Protein AF-A0AAD0YJV6-F1 (afdb_monomer_lite)

Organism: Chryseobacterium nakagawai (NCBI:txid1241982)

pLDDT: mean 81.69, std 14.22, range [37.69, 97.19]

Radius of gyration: 24.45 Å; chains: 1; bounding box: 55×34×61 Å

Foldseek 3Di:
DPPPPPDDWDKWKKWFKWFAQVPRDIDTPGIDTDDPVVVCVVCVVVPTHDIDIDIDTDTDQDPVNVVVVVVVVVVVVVVVVVVVVVVVVVVD

Secondary structure (DSSP, 8-state):
--------PPEEEEEEEEEE-SSS-EEEEEEEES-HHHHHHHHGGG--EEEEEEEEEEE---HHHHHHHHHHHHHHHHHHHHHHHHHHHHT-

Structure (mmCIF, N/CA/C/O backbone):
data_AF-A0AAD0YJV6-F1
#
_entry.id   AF-A0AAD0YJV6-F1
#
loop_
_atom_site.group_PDB
_atom_site.id
_atom_site.type_symbol
_atom_site.label_atom_id
_a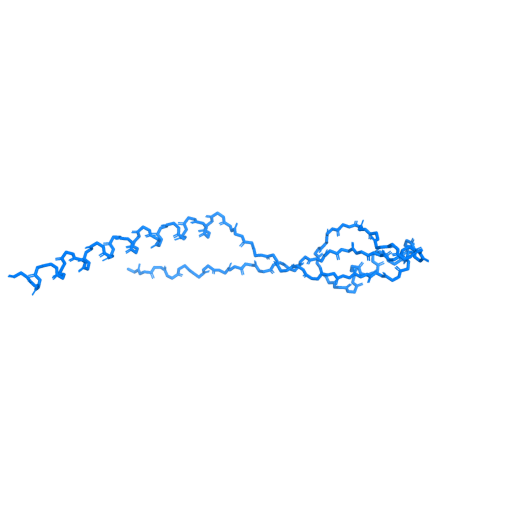tom_site.label_alt_id
_atom_site.label_comp_id
_atom_site.label_asym_id
_atom_site.label_entity_id
_atom_site.label_seq_id
_atom_site.pdbx_PDB_ins_code
_atom_site.Cartn_x
_atom_site.Cartn_y
_atom_site.Cartn_z
_atom_site.occupancy
_atom_site.B_iso_or_equiv
_atom_site.auth_seq_id
_atom_site.auth_comp_id
_atom_site.auth_asym_id
_atom_site.auth_atom_id
_atom_site.pdbx_PDB_model_num
ATOM 1 N N . MET A 1 1 ? -24.548 17.169 11.903 1.00 37.69 1 MET A N 1
ATOM 2 C CA . MET A 1 1 ? -24.179 16.781 10.525 1.00 37.69 1 MET A CA 1
ATOM 3 C C . MET A 1 1 ? -22.905 15.961 10.619 1.00 37.69 1 MET A C 1
ATOM 5 O O . MET A 1 1 ? -21.906 16.508 11.061 1.00 37.69 1 MET A O 1
ATOM 9 N N . VAL A 1 2 ? -22.938 14.664 10.306 1.00 40.25 2 VAL A N 1
ATOM 10 C CA . VAL A 1 2 ? -21.713 13.849 10.247 1.00 40.25 2 VAL A CA 1
ATOM 11 C C . VAL A 1 2 ? -21.107 14.082 8.870 1.00 40.25 2 VAL A C 1
ATOM 13 O O . VAL A 1 2 ? -21.677 13.660 7.864 1.00 40.25 2 VAL A O 1
ATOM 16 N N . ASN A 1 3 ? -20.003 14.823 8.816 1.00 42.81 3 ASN A N 1
ATOM 17 C CA . ASN A 1 3 ? -19.240 14.984 7.586 1.00 42.81 3 ASN A CA 1
ATOM 18 C C . ASN A 1 3 ? -18.712 13.600 7.198 1.00 42.81 3 ASN A C 1
ATOM 20 O O . ASN A 1 3 ? -17.842 13.054 7.872 1.00 42.81 3 ASN A O 1
ATOM 24 N N . LYS A 1 4 ? -19.253 13.010 6.127 1.00 49.34 4 LYS A N 1
ATOM 25 C CA . LYS A 1 4 ? -18.644 11.839 5.492 1.00 49.34 4 LYS A CA 1
ATOM 26 C C . LYS A 1 4 ? -17.308 12.290 4.913 1.00 49.34 4 LYS A C 1
ATOM 28 O O . LYS A 1 4 ? -17.258 12.802 3.797 1.00 49.34 4 LYS A O 1
ATOM 33 N N . ILE A 1 5 ? -16.232 12.124 5.675 1.00 55.12 5 ILE A N 1
ATOM 34 C CA . ILE A 1 5 ? -14.883 12.260 5.139 1.00 55.12 5 ILE A CA 1
ATOM 35 C C . ILE A 1 5 ? -14.699 11.078 4.183 1.00 55.12 5 ILE A C 1
ATOM 37 O O . ILE A 1 5 ? -14.504 9.940 4.603 1.00 55.12 5 ILE A O 1
ATOM 41 N N . SER A 1 6 ? -14.845 11.330 2.882 1.00 54.72 6 SER A N 1
ATOM 42 C CA . SER A 1 6 ? -14.511 10.353 1.848 1.00 54.72 6 SER A CA 1
ATOM 43 C C . SER A 1 6 ? -12.992 10.295 1.721 1.00 54.72 6 SER A C 1
ATOM 45 O O . SER A 1 6 ? -12.408 10.904 0.828 1.00 54.72 6 SER A O 1
ATOM 47 N N . LEU A 1 7 ? -12.356 9.580 2.642 1.00 58.91 7 LEU A N 1
ATOM 48 C CA . LEU A 1 7 ? -10.928 9.304 2.623 1.00 58.91 7 LEU A CA 1
ATOM 49 C C . LEU A 1 7 ? -10.623 8.332 1.477 1.00 58.91 7 LEU A C 1
ATOM 51 O O . LEU A 1 7 ? -10.850 7.129 1.591 1.00 58.91 7 LEU A O 1
ATOM 55 N N . LYS A 1 8 ? -10.159 8.852 0.337 1.00 60.28 8 LYS A N 1
ATOM 56 C CA . LYS A 1 8 ? -9.650 8.010 -0.750 1.00 60.28 8 LYS A CA 1
ATOM 57 C C . LYS A 1 8 ? -8.198 7.66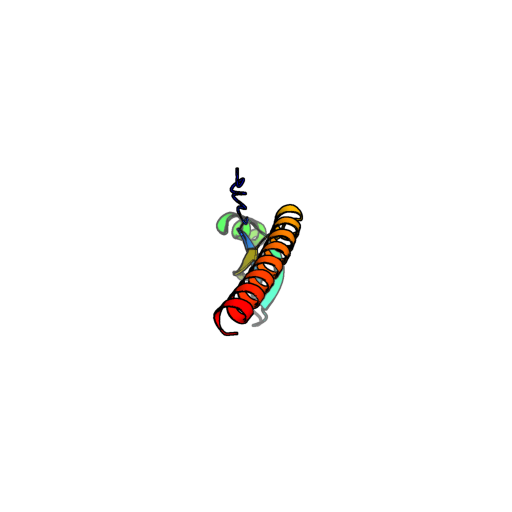2 -0.445 1.00 60.28 8 LYS A C 1
ATOM 59 O O . LYS A 1 8 ? -7.352 8.546 -0.431 1.00 60.28 8 LYS A O 1
ATOM 64 N N . MET A 1 9 ? -7.920 6.381 -0.220 1.00 65.88 9 MET A N 1
ATOM 65 C CA . MET A 1 9 ? -6.548 5.877 -0.244 1.00 65.88 9 MET A CA 1
ATOM 66 C C . MET A 1 9 ? -6.070 5.867 -1.693 1.00 65.88 9 MET A C 1
ATOM 68 O O . MET A 1 9 ? -6.715 5.257 -2.549 1.00 65.88 9 MET A O 1
ATOM 72 N N . ALA A 1 10 ? -4.965 6.554 -1.967 1.00 67.94 10 ALA A N 1
ATOM 73 C CA . ALA A 1 10 ? -4.268 6.406 -3.232 1.00 67.94 10 ALA A CA 1
ATOM 74 C C . ALA A 1 10 ? -3.474 5.092 -3.193 1.00 67.94 10 ALA A C 1
ATOM 76 O O . ALA A 1 10 ? -2.696 4.841 -2.269 1.00 67.94 10 ALA A O 1
ATOM 77 N N . GLU A 1 11 ? -3.714 4.227 -4.176 1.00 73.19 11 GLU A N 1
ATOM 78 C CA . GLU A 1 11 ? -2.883 3.051 -4.414 1.00 73.19 11 GLU A CA 1
ATOM 79 C C . GLU A 1 11 ? -1.835 3.415 -5.463 1.00 73.19 11 GLU A C 1
ATOM 81 O O . GLU A 1 11 ? -2.168 3.809 -6.582 1.00 73.19 11 GLU A O 1
ATOM 86 N N . ILE A 1 12 ? -0.564 3.304 -5.084 1.00 80.75 12 ILE A N 1
ATOM 87 C CA . ILE A 1 12 ? 0.570 3.560 -5.963 1.00 80.75 12 ILE A CA 1
ATOM 88 C C . ILE A 1 12 ? 1.165 2.204 -6.333 1.00 80.75 12 ILE A C 1
ATOM 90 O O . ILE A 1 12 ? 1.620 1.449 -5.472 1.00 80.75 12 ILE A O 1
ATOM 94 N N . LYS A 1 13 ? 1.179 1.899 -7.632 1.00 87.00 13 LYS A N 1
ATOM 95 C CA . LYS A 1 13 ? 1.893 0.734 -8.154 1.00 87.00 13 LYS A CA 1
ATOM 96 C C . LYS A 1 13 ? 3.373 1.066 -8.264 1.00 87.00 13 LYS A C 1
ATOM 98 O O . LYS A 1 13 ? 3.767 1.925 -9.057 1.00 87.00 13 LYS A O 1
ATOM 103 N N . VAL A 1 14 ? 4.180 0.383 -7.466 1.00 91.12 14 VAL A N 1
ATOM 104 C CA . VAL A 1 14 ? 5.639 0.425 -7.538 1.00 91.12 14 VAL A CA 1
ATOM 105 C C . VAL A 1 14 ? 6.107 -0.915 -8.081 1.00 91.12 14 VAL A C 1
ATOM 107 O O . VAL A 1 14 ? 5.547 -1.945 -7.747 1.00 91.12 14 VAL A O 1
ATOM 110 N N . TYR A 1 15 ? 7.129 -0.928 -8.919 1.00 92.12 15 TYR A N 1
ATOM 111 C CA . TYR A 1 15 ? 7.725 -2.138 -9.458 1.00 92.12 15 TYR A CA 1
ATOM 112 C C . TYR A 1 15 ? 9.163 -2.229 -8.978 1.00 92.12 15 TYR A C 1
ATOM 114 O O . TYR A 1 15 ? 9.929 -1.266 -9.093 1.00 92.12 15 TYR A O 1
ATOM 122 N N . LYS A 1 16 ? 9.541 -3.393 -8.456 1.00 90.56 16 LYS A N 1
ATOM 123 C CA . LYS A 1 16 ? 10.947 -3.745 -8.297 1.00 90.56 16 LYS A CA 1
ATOM 124 C C . LYS A 1 16 ? 11.473 -4.158 -9.663 1.00 90.56 16 LYS A C 1
ATOM 126 O O . LYS A 1 16 ? 10.950 -5.082 -10.279 1.00 90.56 16 LYS A O 1
ATOM 131 N N . VAL A 1 17 ? 12.508 -3.466 -10.119 1.00 89.88 17 VAL A N 1
ATOM 132 C CA . VAL A 1 17 ? 13.154 -3.742 -11.399 1.00 89.88 17 VAL A CA 1
ATOM 133 C C . VAL A 1 17 ? 14.349 -4.649 -11.159 1.00 89.88 17 VAL A C 1
ATOM 135 O O . VAL A 1 17 ? 15.238 -4.337 -10.353 1.00 89.88 17 VAL A O 1
ATOM 138 N N . SER A 1 18 ? 14.370 -5.761 -11.881 1.00 88.12 18 SER A N 1
ATOM 139 C CA . SER A 1 18 ? 15.455 -6.732 -11.881 1.00 88.12 18 SER A CA 1
ATOM 140 C C . SER A 1 18 ? 15.812 -7.133 -13.310 1.00 88.12 18 SER A C 1
ATOM 142 O O . SER A 1 18 ? 15.003 -7.008 -14.223 1.00 88.12 18 SER A O 1
ATOM 144 N N . THR A 1 19 ? 17.041 -7.588 -13.515 1.00 86.06 19 THR A N 1
ATOM 145 C CA . THR A 1 19 ? 17.545 -8.048 -14.815 1.00 86.06 19 THR A CA 1
ATOM 146 C C . THR A 1 19 ? 18.401 -9.289 -14.629 1.00 86.06 19 THR A C 1
ATOM 148 O O . THR A 1 19 ? 19.010 -9.450 -13.570 1.00 86.06 19 THR A O 1
ATOM 151 N N . ASP A 1 20 ? 18.439 -10.153 -15.636 1.00 78.69 20 ASP A N 1
ATOM 152 C CA . ASP A 1 20 ? 19.345 -11.297 -15.668 1.00 78.69 20 ASP A CA 1
ATOM 153 C C . ASP A 1 20 ? 20.672 -10.885 -16.326 1.00 78.69 20 ASP A C 1
ATOM 155 O O . ASP A 1 20 ? 20.713 -10.348 -17.436 1.00 78.69 20 ASP A O 1
ATOM 159 N N . ASP A 1 21 ? 21.793 -11.122 -15.651 1.00 69.31 21 ASP A N 1
ATOM 160 C CA . ASP A 1 21 ? 23.119 -10.900 -16.239 1.00 69.31 21 ASP A CA 1
ATOM 161 C C . ASP A 1 21 ? 23.551 -11.996 -17.222 1.00 69.31 21 ASP A C 1
ATOM 163 O O . ASP A 1 21 ? 24.621 -11.899 -17.824 1.00 69.31 21 ASP A O 1
ATOM 167 N N . GLY A 1 22 ? 22.715 -13.013 -17.445 1.00 63.31 22 GLY A N 1
ATOM 168 C CA . GLY A 1 22 ? 23.010 -14.132 -18.337 1.00 63.31 22 GLY A CA 1
ATOM 169 C C . GLY A 1 22 ? 24.025 -15.112 -17.749 1.00 63.31 22 GLY A C 1
ATOM 170 O O . GLY A 1 22 ? 24.438 -16.045 -18.435 1.00 63.31 22 GLY A O 1
ATOM 171 N N . MET A 1 23 ? 24.418 -14.923 -16.484 1.00 68.50 23 MET A N 1
ATOM 172 C CA . MET A 1 23 ? 25.218 -15.866 -15.699 1.00 68.50 23 MET A CA 1
ATOM 173 C C . MET A 1 23 ? 24.378 -16.565 -14.617 1.00 68.50 23 MET A C 1
ATOM 175 O O . MET A 1 23 ? 24.926 -17.263 -13.764 1.00 68.50 23 MET A O 1
ATOM 179 N N . GLY A 1 24 ? 23.047 -16.413 -14.671 1.00 61.84 24 GLY A N 1
ATOM 180 C CA . GLY A 1 24 ? 22.105 -16.975 -13.702 1.00 61.84 24 GLY A CA 1
ATOM 181 C C . GLY A 1 24 ? 21.900 -16.098 -12.463 1.00 61.84 24 GLY A C 1
ATOM 182 O O . GLY A 1 24 ? 21.332 -16.573 -11.477 1.00 61.84 24 GLY A O 1
ATOM 183 N N . GLY A 1 25 ? 22.368 -14.844 -12.488 1.00 63.16 25 GLY A N 1
ATOM 184 C CA . GLY A 1 25 ? 22.210 -13.871 -11.415 1.00 63.16 25 GLY A CA 1
ATOM 185 C C . GLY A 1 25 ? 21.126 -12.838 -11.725 1.00 63.16 25 GLY A C 1
ATOM 186 O O . GLY A 1 25 ? 21.169 -12.146 -12.739 1.00 63.16 25 GLY A O 1
ATOM 187 N N . ALA A 1 26 ? 20.164 -12.674 -10.811 1.00 73.38 26 ALA A N 1
ATOM 188 C CA . ALA A 1 26 ? 19.218 -11.562 -10.866 1.00 73.38 26 ALA A CA 1
ATOM 189 C C . ALA A 1 26 ? 19.835 -10.311 -10.217 1.00 73.38 26 ALA A C 1
ATOM 191 O O . ALA A 1 26 ? 19.983 -10.241 -8.995 1.00 73.38 26 ALA A O 1
ATOM 192 N N . ASN A 1 27 ? 20.149 -9.296 -11.020 1.00 81.62 27 ASN A N 1
ATOM 193 C CA . ASN A 1 27 ? 20.646 -8.009 -10.540 1.00 81.62 27 ASN A CA 1
ATOM 194 C C . ASN A 1 27 ? 19.489 -7.044 -10.274 1.00 81.62 27 ASN A C 1
ATOM 196 O O . ASN A 1 27 ? 18.626 -6.822 -11.123 1.00 81.62 27 ASN A O 1
ATOM 200 N N . HIS A 1 28 ? 19.465 -6.454 -9.080 1.00 87.00 28 HIS A N 1
ATOM 201 C CA . HIS A 1 28 ? 18.476 -5.445 -8.709 1.00 87.00 28 HIS A CA 1
ATOM 202 C C . HIS A 1 28 ? 18.875 -4.068 -9.252 1.00 87.00 28 HIS A C 1
ATOM 204 O O . HIS A 1 28 ? 19.964 -3.578 -8.961 1.00 87.00 28 HIS A O 1
ATOM 210 N N . LEU A 1 29 ? 17.978 -3.436 -10.015 1.00 85.06 29 LEU A N 1
ATOM 211 C CA . LEU A 1 29 ? 18.217 -2.132 -10.643 1.00 85.06 29 LEU A CA 1
ATOM 212 C C . LEU A 1 29 ? 17.566 -0.964 -9.891 1.00 85.06 29 LEU A C 1
ATOM 214 O O . LEU A 1 29 ? 17.984 0.179 -10.068 1.00 85.06 29 LEU A O 1
ATOM 218 N N . GLY A 1 30 ? 16.560 -1.238 -9.059 1.00 87.69 30 GLY A N 1
ATOM 219 C CA . GLY A 1 30 ? 15.887 -0.240 -8.228 1.00 87.69 30 GLY A CA 1
ATOM 220 C C . GLY A 1 30 ? 14.374 -0.433 -8.151 1.00 87.69 30 GLY A C 1
ATOM 221 O O . GLY A 1 30 ? 13.842 -1.479 -8.531 1.00 87.69 30 GLY A O 1
ATOM 222 N N . TYR A 1 31 ? 13.688 0.596 -7.654 1.00 91.25 31 TYR A N 1
ATOM 223 C CA . TYR A 1 31 ? 12.230 0.664 -7.551 1.00 91.25 31 TYR A CA 1
ATOM 224 C C . TYR A 1 31 ? 11.715 1.849 -8.357 1.00 91.25 31 TYR A C 1
ATOM 226 O O . TYR A 1 31 ? 12.269 2.945 -8.268 1.00 91.25 31 TYR A O 1
ATOM 234 N N . VAL A 1 32 ? 10.656 1.638 -9.130 1.00 91.06 32 VAL A N 1
ATOM 235 C CA . VAL A 1 32 ? 10.074 2.669 -10.001 1.00 91.06 32 VAL A CA 1
ATOM 236 C C . VAL A 1 32 ? 8.555 2.588 -9.985 1.00 91.06 32 VAL A C 1
ATOM 238 O O . VAL A 1 32 ? 7.992 1.522 -9.771 1.00 91.06 32 VAL A O 1
ATOM 241 N N . SER A 1 33 ? 7.875 3.701 -10.228 1.00 90.88 33 SER A N 1
ATOM 242 C CA . SER A 1 33 ? 6.425 3.733 -10.446 1.00 90.88 33 SER A CA 1
ATOM 243 C C . SER A 1 33 ? 6.131 4.270 -11.844 1.00 90.88 33 SER A C 1
ATOM 245 O O . SER A 1 33 ? 6.944 4.994 -12.419 1.00 90.88 33 SER A O 1
ATOM 247 N N . GLY A 1 34 ? 4.984 3.890 -12.407 1.00 87.94 34 GLY A N 1
ATOM 248 C CA . GLY A 1 34 ? 4.565 4.336 -13.736 1.00 87.94 34 GLY A CA 1
ATOM 249 C C . GLY A 1 34 ? 4.007 3.217 -14.608 1.00 87.94 34 GLY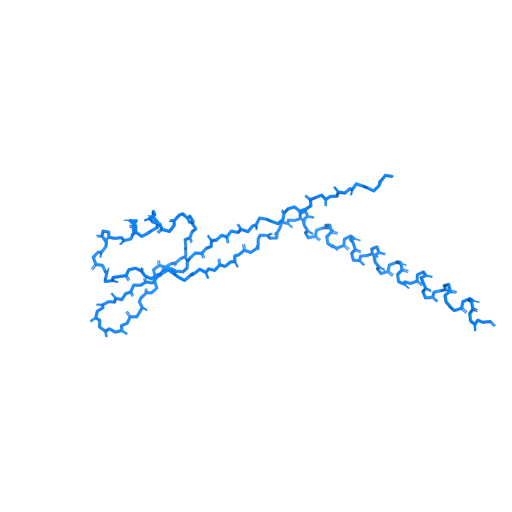 A C 1
ATOM 250 O O . GLY A 1 34 ? 3.625 2.150 -14.123 1.00 87.94 34 GLY A O 1
ATOM 251 N N . ASN A 1 35 ? 3.933 3.485 -15.911 1.00 89.62 35 ASN A N 1
ATOM 252 C CA . ASN A 1 35 ? 3.487 2.511 -16.898 1.00 89.62 35 ASN A CA 1
ATOM 253 C C . ASN A 1 35 ? 4.573 1.445 -17.137 1.00 89.62 35 ASN A C 1
ATOM 255 O O . ASN A 1 35 ? 5.744 1.771 -17.323 1.00 89.62 35 ASN A O 1
ATOM 259 N N . ILE A 1 36 ? 4.168 0.173 -17.158 1.00 89.56 36 ILE A N 1
ATOM 260 C CA . ILE A 1 36 ? 5.053 -0.989 -17.327 1.00 89.56 36 ILE A CA 1
ATOM 261 C C . ILE A 1 36 ? 5.885 -0.898 -18.616 1.00 89.56 36 ILE A C 1
ATOM 263 O O . ILE A 1 36 ? 7.077 -1.201 -18.593 1.00 89.56 36 ILE A O 1
ATOM 267 N N . GLU A 1 37 ? 5.287 -0.490 -19.737 1.00 88.62 37 GLU A N 1
ATOM 268 C CA . GLU A 1 37 ? 5.984 -0.416 -21.027 1.00 88.62 37 GLU A CA 1
ATOM 269 C C . GLU A 1 37 ? 7.041 0.687 -21.040 1.00 88.62 37 GLU A C 1
ATOM 271 O O . GLU A 1 37 ? 8.149 0.474 -21.533 1.00 88.62 37 GLU A O 1
ATOM 276 N N . ASP A 1 38 ? 6.728 1.844 -20.458 1.00 90.44 38 ASP A N 1
ATOM 277 C CA . ASP A 1 38 ? 7.661 2.969 -20.369 1.00 90.44 38 ASP A CA 1
ATOM 278 C C . ASP A 1 38 ? 8.831 2.646 -19.437 1.00 90.44 38 ASP A C 1
ATOM 280 O O . ASP A 1 38 ? 9.9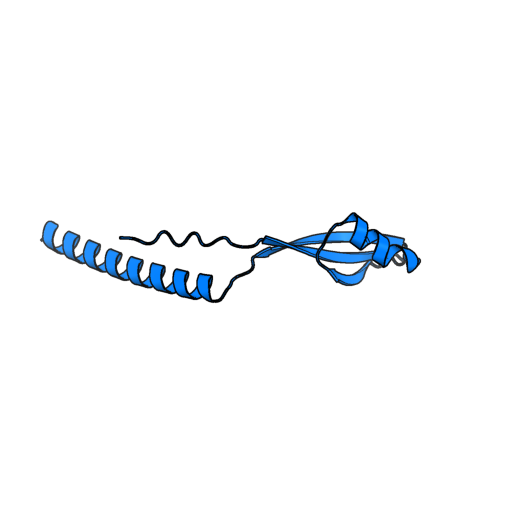83 2.947 -19.753 1.00 90.44 38 ASP A O 1
ATOM 284 N N . ILE A 1 39 ? 8.550 1.956 -18.324 1.00 88.88 39 ILE A N 1
ATOM 285 C CA . ILE A 1 39 ? 9.579 1.434 -17.422 1.00 88.88 39 ILE A CA 1
ATOM 286 C C . ILE A 1 39 ? 10.510 0.488 -18.188 1.00 88.88 39 ILE A C 1
ATOM 288 O O . ILE A 1 39 ? 11.726 0.667 -18.147 1.00 88.88 39 ILE A O 1
ATOM 292 N N . LYS A 1 40 ? 9.968 -0.489 -18.927 1.00 86.69 40 LYS A N 1
ATOM 293 C CA . LYS A 1 40 ? 10.787 -1.424 -19.715 1.00 86.69 40 LYS A CA 1
ATOM 294 C C . LYS A 1 40 ? 11.657 -0.694 -20.743 1.00 86.69 40 LYS A C 1
ATOM 296 O O . LYS A 1 40 ? 12.861 -0.933 -20.766 1.00 86.69 40 LYS A O 1
ATOM 301 N N . LYS A 1 41 ? 11.093 0.247 -21.512 1.00 86.88 41 LYS A N 1
ATOM 302 C CA . LYS A 1 41 ? 11.832 1.056 -22.505 1.00 86.88 41 LYS A CA 1
ATOM 303 C C . LYS A 1 41 ? 12.956 1.887 -21.887 1.00 86.88 41 LYS A C 1
ATOM 305 O O . LYS A 1 41 ? 14.014 2.031 -22.491 1.00 86.88 41 LYS A O 1
ATOM 310 N N . PHE A 1 42 ? 12.758 2.432 -20.686 1.00 87.12 42 PHE A N 1
ATOM 311 C CA . PHE A 1 42 ? 13.796 3.197 -19.990 1.00 87.12 42 PHE A CA 1
ATOM 312 C C . PHE A 1 42 ? 15.025 2.338 -19.644 1.00 87.12 42 PHE A C 1
ATOM 314 O O . PHE A 1 42 ? 16.157 2.824 -19.706 1.00 87.12 42 PHE A O 1
ATOM 321 N N . PHE A 1 43 ? 14.821 1.059 -19.304 1.00 81.19 43 PHE A N 1
ATOM 322 C CA . PHE A 1 43 ? 15.899 0.133 -18.934 1.00 81.19 43 PHE A CA 1
ATOM 323 C C . PHE A 1 43 ? 16.450 -0.704 -20.108 1.00 81.19 43 PHE A C 1
ATOM 325 O O . PHE A 1 43 ? 17.586 -1.172 -20.029 1.00 81.19 43 PHE A O 1
ATOM 332 N N . GLU A 1 44 ? 15.714 -0.824 -21.216 1.00 73.56 44 GLU A N 1
ATOM 333 C CA . GLU A 1 44 ? 16.101 -1.513 -22.460 1.00 73.56 44 GLU A CA 1
ATOM 334 C C . GLU A 1 44 ? 17.475 -1.103 -23.052 1.00 73.56 44 GLU A C 1
ATOM 336 O O . GLU A 1 44 ? 18.267 -1.993 -23.384 1.00 73.56 44 GLU A O 1
ATOM 341 N N . PRO A 1 45 ? 17.863 0.191 -23.141 1.00 66.81 45 PRO A N 1
ATOM 342 C CA . PRO A 1 45 ? 19.139 0.583 -23.751 1.00 66.81 45 PRO A CA 1
ATOM 343 C C . PRO A 1 45 ? 20.390 0.157 -22.960 1.00 66.81 45 PRO A C 1
ATOM 345 O O . PRO A 1 45 ? 21.505 0.337 -23.452 1.00 66.81 45 PRO A O 1
ATOM 348 N N . LYS A 1 46 ? 20.250 -0.430 -21.759 1.00 62.22 46 LYS A N 1
ATOM 349 C CA . LYS A 1 46 ? 21.387 -0.894 -20.945 1.00 62.22 46 LYS A CA 1
ATOM 350 C C . LYS A 1 46 ? 21.933 -2.282 -21.323 1.00 62.22 46 LYS A C 1
ATOM 352 O O . LYS A 1 46 ? 22.883 -2.718 -20.684 1.00 62.22 46 LYS A O 1
ATOM 357 N N . LYS A 1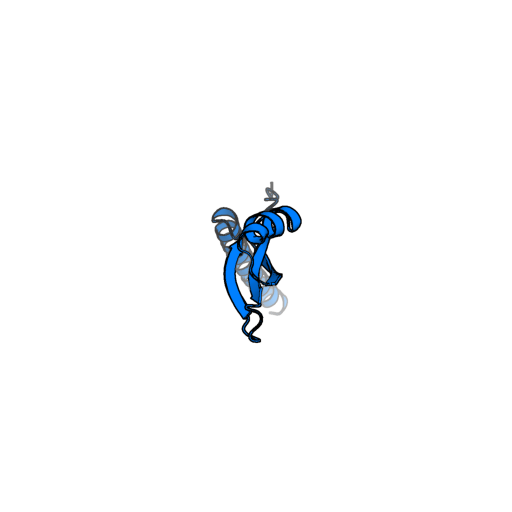 47 ? 21.420 -2.938 -22.378 1.00 57.09 47 LYS A N 1
ATOM 358 C CA . LYS A 1 47 ? 21.912 -4.245 -22.889 1.00 57.09 47 LYS A CA 1
ATOM 359 C C . LYS A 1 47 ? 22.030 -5.340 -21.813 1.00 57.09 47 LYS A C 1
ATOM 361 O O . LYS A 1 47 ? 22.947 -6.156 -21.858 1.00 57.09 47 LYS A O 1
ATOM 366 N N . VAL A 1 48 ? 21.126 -5.346 -20.843 1.00 57.16 48 VAL A N 1
ATOM 367 C CA . VAL A 1 48 ? 21.070 -6.375 -19.799 1.00 57.16 48 VAL A CA 1
ATOM 368 C C . VAL A 1 48 ? 19.891 -7.288 -20.126 1.00 57.16 48 VAL A C 1
ATOM 370 O O . VAL A 1 48 ? 18.856 -6.793 -20.581 1.00 57.16 48 VAL A O 1
ATOM 373 N N . ASN A 1 49 ? 20.075 -8.605 -20.021 1.00 65.56 49 ASN A N 1
ATOM 374 C CA . ASN A 1 49 ? 19.080 -9.574 -20.473 1.00 65.56 49 ASN A CA 1
ATOM 375 C C . ASN A 1 49 ? 17.775 -9.359 -19.700 1.00 65.56 49 ASN A C 1
ATOM 377 O O . ASN A 1 49 ? 17.812 -9.132 -18.496 1.00 65.56 49 ASN A O 1
ATOM 381 N N . GLU A 1 50 ? 16.658 -9.376 -20.428 1.00 76.75 50 GLU A N 1
ATOM 382 C CA . GLU A 1 50 ? 15.267 -9.355 -19.955 1.00 76.75 50 GLU A CA 1
ATOM 383 C C . GLU A 1 50 ? 14.974 -8.583 -18.646 1.00 76.75 50 GLU A C 1
ATOM 385 O O . GLU A 1 50 ? 15.358 -8.963 -17.541 1.00 76.75 50 GLU A O 1
ATOM 390 N N . ILE A 1 51 ? 14.218 -7.486 -18.752 1.00 84.50 51 ILE A N 1
ATOM 391 C CA . ILE A 1 51 ? 13.777 -6.724 -17.577 1.00 84.50 51 ILE A CA 1
ATOM 392 C C . ILE A 1 51 ? 12.570 -7.406 -16.924 1.00 84.50 51 ILE A C 1
ATOM 394 O O . ILE A 1 51 ? 11.471 -7.434 -17.490 1.00 84.50 51 ILE A O 1
ATOM 398 N N . TYR A 1 52 ? 12.765 -7.866 -15.692 1.00 85.88 52 TYR A N 1
ATOM 399 C CA . TYR A 1 52 ? 11.729 -8.384 -14.808 1.00 85.88 52 TYR A CA 1
ATOM 400 C C . TYR A 1 52 ? 11.174 -7.261 -13.933 1.00 85.88 52 TYR A C 1
ATOM 402 O O . TYR A 1 52 ? 11.922 -6.441 -13.389 1.00 85.88 52 TYR A O 1
ATOM 410 N N . LEU A 1 53 ? 9.849 -7.227 -13.804 1.00 88.69 53 LEU A N 1
ATOM 411 C CA . LEU A 1 53 ? 9.128 -6.257 -12.989 1.00 88.69 53 LEU A CA 1
ATOM 412 C C . LEU A 1 53 ? 8.238 -7.002 -12.003 1.00 88.69 53 LEU A C 1
ATOM 414 O O . LEU A 1 53 ? 7.228 -7.579 -12.403 1.00 88.69 53 LEU A O 1
ATOM 418 N N . ASP A 1 54 ? 8.593 -6.936 -10.724 1.00 89.38 54 ASP A N 1
ATOM 419 C CA . ASP A 1 54 ? 7.749 -7.450 -9.648 1.00 89.38 54 ASP A CA 1
ATOM 420 C C . ASP A 1 54 ? 6.878 -6.308 -9.117 1.00 89.38 54 ASP A C 1
ATOM 422 O O . ASP A 1 54 ? 7.397 -5.316 -8.596 1.00 89.38 54 ASP A O 1
ATOM 426 N N . GLU A 1 55 ? 5.556 -6.425 -9.268 1.00 91.00 55 GLU A N 1
ATOM 427 C CA . GLU A 1 55 ? 4.607 -5.425 -8.768 1.00 91.00 55 GLU A CA 1
ATOM 428 C C . GLU A 1 55 ? 4.546 -5.441 -7.234 1.00 91.00 55 GLU A C 1
ATOM 430 O O . GLU A 1 55 ? 4.351 -6.472 -6.592 1.00 91.00 55 GLU A O 1
ATOM 435 N N . ILE A 1 56 ? 4.669 -4.254 -6.654 1.00 88.38 56 ILE A N 1
ATOM 436 C CA . ILE A 1 56 ? 4.531 -3.951 -5.239 1.00 88.38 56 ILE A CA 1
ATOM 437 C C . ILE A 1 56 ? 3.392 -2.939 -5.118 1.00 88.38 56 ILE A C 1
ATOM 439 O O . ILE A 1 56 ? 3.514 -1.776 -5.514 1.00 88.38 56 ILE A O 1
ATOM 443 N N . SER A 1 57 ? 2.270 -3.383 -4.554 1.00 82.12 57 SER A N 1
ATOM 444 C CA . SER A 1 57 ? 1.175 -2.482 -4.187 1.00 82.12 57 SER A CA 1
ATOM 445 C C . SER A 1 57 ? 1.580 -1.695 -2.941 1.00 82.12 57 SER A C 1
ATOM 447 O O . SER A 1 57 ? 1.782 -2.267 -1.865 1.00 82.12 57 SER A O 1
ATOM 449 N N . VAL A 1 58 ? 1.728 -0.378 -3.095 1.00 82.44 58 VAL A N 1
ATOM 450 C CA . VAL A 1 58 ? 2.008 0.541 -1.993 1.00 82.44 58 VAL A CA 1
ATOM 451 C C . VAL A 1 58 ? 0.755 1.360 -1.723 1.00 82.44 58 VAL A C 1
ATOM 453 O O . VAL A 1 58 ? 0.221 2.039 -2.600 1.00 82.44 58 VAL A O 1
ATOM 456 N N . LYS A 1 59 ? 0.281 1.299 -0.480 1.00 83.00 59 LYS A N 1
ATOM 457 C CA . LYS A 1 59 ? -0.824 2.129 -0.001 1.00 83.00 59 LYS A CA 1
ATOM 458 C C . LYS A 1 59 ? -0.247 3.388 0.619 1.00 83.00 59 LYS A C 1
ATOM 460 O O . LYS A 1 59 ? 0.525 3.299 1.573 1.00 83.00 59 LYS A O 1
ATOM 465 N N . GLU A 1 60 ? -0.628 4.544 0.096 1.00 81.00 60 GLU A N 1
ATOM 466 C CA . GLU A 1 60 ? -0.230 5.814 0.688 1.00 81.00 60 GLU A CA 1
ATOM 467 C C . GLU A 1 60 ? -1.089 6.106 1.927 1.00 81.00 60 GLU A C 1
ATOM 469 O O . GLU A 1 60 ? -2.321 6.130 1.860 1.00 81.00 60 GLU A O 1
ATOM 474 N N . ILE A 1 61 ? -0.433 6.306 3.074 1.00 82.31 61 ILE A N 1
ATOM 475 C CA . ILE A 1 61 ? -1.074 6.768 4.308 1.00 82.31 61 ILE A CA 1
ATOM 476 C C . ILE A 1 61 ? -0.719 8.240 4.477 1.00 82.31 61 ILE A C 1
ATOM 478 O O . ILE A 1 61 ? 0.422 8.575 4.790 1.00 82.31 61 ILE A O 1
ATOM 482 N N . THR A 1 62 ? -1.700 9.115 4.275 1.00 83.38 62 THR A N 1
ATOM 483 C CA . THR A 1 62 ? -1.526 10.553 4.486 1.00 83.38 62 THR A CA 1
ATOM 484 C C . THR A 1 62 ? -1.740 10.930 5.953 1.00 83.38 62 THR A C 1
ATOM 486 O O . THR A 1 62 ? -2.343 10.185 6.733 1.00 83.38 62 THR A O 1
ATOM 489 N N . SER A 1 63 ? -1.276 12.119 6.339 1.00 84.44 63 SER A N 1
ATOM 490 C CA . SER A 1 63 ? -1.490 12.657 7.686 1.00 84.44 63 SER A CA 1
ATOM 491 C C . SER A 1 63 ? -2.978 12.805 8.016 1.00 84.44 63 SER A C 1
ATOM 493 O O . SER A 1 63 ? -3.398 12.495 9.127 1.00 84.44 63 SER A O 1
ATOM 495 N N . GLU A 1 64 ? -3.802 13.213 7.048 1.00 85.38 64 GLU A N 1
ATOM 496 C CA . GLU A 1 64 ? -5.253 13.342 7.218 1.00 85.38 64 GLU A CA 1
ATOM 497 C C . GLU A 1 64 ? -5.910 11.983 7.482 1.00 85.38 64 GLU A C 1
ATOM 499 O O . GLU A 1 64 ? -6.776 11.875 8.352 1.00 85.38 64 GLU A O 1
ATOM 504 N N . LEU A 1 65 ? -5.475 10.935 6.769 1.00 84.44 65 LEU A N 1
ATOM 505 C CA . LEU A 1 65 ? -5.919 9.555 6.984 1.00 84.44 65 LEU A CA 1
ATOM 506 C C . LEU A 1 65 ? -5.565 9.066 8.391 1.00 84.44 65 LEU A C 1
ATOM 508 O O . LEU A 1 65 ? -6.408 8.468 9.065 1.00 84.44 65 LEU A O 1
ATOM 512 N N . ALA A 1 66 ? -4.337 9.331 8.842 1.00 85.56 66 ALA A N 1
ATOM 513 C CA . ALA A 1 66 ? -3.879 8.941 10.171 1.00 85.56 66 ALA A CA 1
ATOM 514 C C . ALA A 1 66 ? -4.696 9.634 11.277 1.00 85.56 66 ALA A C 1
ATOM 516 O O . ALA A 1 66 ? -5.232 8.954 12.152 1.00 85.56 66 ALA A O 1
ATOM 517 N N . ILE A 1 67 ? -4.875 10.957 11.182 1.00 89.12 67 ILE A N 1
ATOM 518 C CA . ILE A 1 67 ? -5.658 11.755 12.143 1.00 89.12 67 ILE A CA 1
ATOM 519 C C . ILE A 1 67 ? -7.117 11.290 12.182 1.00 89.12 67 ILE A C 1
ATOM 521 O O . ILE A 1 67 ? -7.687 11.094 13.256 1.00 89.12 67 ILE A O 1
ATOM 525 N N . ALA A 1 68 ? -7.735 11.083 11.017 1.00 87.19 68 ALA A N 1
ATOM 526 C CA . ALA A 1 68 ? -9.115 10.620 10.953 1.00 87.19 68 ALA A CA 1
ATOM 527 C C . ALA A 1 68 ? -9.275 9.213 11.552 1.00 87.19 68 ALA A C 1
ATOM 529 O O . ALA A 1 68 ? -10.238 8.956 12.272 1.00 87.19 68 ALA A O 1
ATOM 530 N N . THR A 1 69 ? -8.314 8.318 11.308 1.00 87.50 69 THR A N 1
ATOM 531 C CA . THR A 1 69 ? -8.305 6.967 11.890 1.00 87.50 69 THR A CA 1
ATOM 532 C C . THR A 1 69 ? -8.192 7.017 13.412 1.00 87.50 69 THR A C 1
ATOM 534 O O . THR A 1 69 ? -8.919 6.311 14.110 1.00 87.50 69 THR A O 1
ATOM 537 N N . GLU A 1 70 ? -7.315 7.868 13.944 1.00 92.06 70 GLU A N 1
ATOM 538 C CA . GLU A 1 70 ? -7.181 8.062 15.387 1.00 92.06 70 GLU A CA 1
ATOM 539 C C . GLU A 1 70 ? -8.479 8.591 16.009 1.00 92.06 70 GLU A C 1
ATOM 541 O O . GLU A 1 70 ? -8.962 8.028 16.992 1.00 92.06 70 GLU A O 1
ATOM 546 N N . SER A 1 71 ? -9.089 9.610 15.399 1.00 92.38 71 SER A N 1
ATOM 547 C CA . SER A 1 71 ? -10.352 10.184 15.870 1.00 92.38 71 SER A CA 1
ATOM 548 C C . SER A 1 71 ? -11.484 9.150 15.893 1.00 92.38 71 SER A C 1
ATOM 550 O O . SER A 1 71 ? -12.179 9.026 16.903 1.00 92.38 71 SER A O 1
ATOM 552 N N . LEU A 1 72 ? -11.621 8.343 14.835 1.00 91.81 72 LEU A N 1
ATOM 553 C CA . LEU A 1 72 ? -12.615 7.266 14.774 1.00 91.81 72 LEU A CA 1
ATOM 554 C C . LEU A 1 72 ? -12.373 6.189 15.839 1.00 91.81 72 LEU A C 1
ATOM 556 O O . LEU A 1 72 ? -13.324 5.682 16.432 1.00 91.81 72 LEU A O 1
ATOM 560 N N . ASN A 1 73 ? -11.113 5.846 16.115 1.00 92.81 73 ASN A N 1
ATOM 561 C CA . ASN A 1 73 ? -10.777 4.880 17.161 1.00 92.81 73 ASN A CA 1
ATOM 562 C C . ASN A 1 73 ? -11.114 5.406 18.562 1.00 92.81 73 ASN A C 1
ATOM 564 O O . ASN A 1 73 ? -11.604 4.647 19.401 1.00 92.81 73 ASN A O 1
ATOM 568 N N . GLN A 1 74 ? -10.885 6.696 18.817 1.00 95.56 74 GLN A N 1
ATOM 569 C CA . GLN A 1 74 ? -11.288 7.334 20.070 1.00 95.56 74 GLN A CA 1
ATOM 570 C C . GLN A 1 74 ? -12.815 7.335 20.223 1.00 95.56 74 GLN A C 1
ATOM 572 O O . GLN A 1 74 ? -13.318 6.915 21.266 1.00 95.56 74 GLN A O 1
ATOM 577 N N . GLU A 1 75 ? -13.553 7.719 19.177 1.00 95.12 75 GLU A N 1
ATOM 578 C CA . GLU A 1 75 ? -15.020 7.711 19.184 1.00 95.12 75 GLU A CA 1
ATOM 579 C C . GLU A 1 75 ? -15.573 6.300 19.418 1.00 95.12 75 GLU A C 1
ATOM 581 O O . GLU A 1 75 ? -16.420 6.101 20.293 1.00 95.12 75 GLU A O 1
ATOM 586 N N . LYS A 1 76 ? -15.035 5.298 18.712 1.00 95.19 76 LYS A N 1
ATOM 587 C CA . LYS A 1 76 ? -15.380 3.887 18.915 1.00 95.19 76 LYS A CA 1
ATOM 588 C C . LYS A 1 76 ? -15.191 3.471 20.373 1.00 95.19 76 LYS A C 1
ATOM 590 O O . LYS A 1 76 ? -16.108 2.903 20.959 1.00 95.19 76 LYS A O 1
ATOM 595 N N . LYS A 1 77 ? -14.045 3.792 20.980 1.00 96.75 77 LYS A N 1
ATOM 596 C CA . LYS A 1 77 ? -13.762 3.457 22.383 1.00 96.75 77 LYS A CA 1
ATOM 597 C C . LYS A 1 77 ? -14.765 4.108 23.337 1.00 96.75 77 LYS A C 1
ATOM 599 O O . LYS A 1 77 ? -15.228 3.466 24.276 1.00 96.75 77 LYS A O 1
ATOM 604 N N . THR A 1 78 ? -15.130 5.368 23.100 1.00 96.81 78 THR A N 1
ATOM 605 C CA . THR A 1 78 ? -16.159 6.053 23.894 1.00 96.81 78 THR A CA 1
ATOM 606 C C . THR A 1 78 ? -17.523 5.378 23.757 1.00 96.81 78 THR A C 1
ATOM 608 O O . THR A 1 78 ? -18.222 5.206 24.756 1.00 96.81 78 THR A O 1
ATOM 611 N N . LEU A 1 79 ? -17.906 4.972 22.546 1.00 96.69 79 LEU A N 1
ATOM 612 C CA . LEU A 1 79 ? -19.163 4.261 22.309 1.00 96.69 79 LEU A CA 1
ATOM 613 C C . LEU A 1 79 ? -19.176 2.883 22.982 1.00 96.69 79 LEU A C 1
ATOM 615 O O . LEU A 1 79 ? -20.173 2.528 23.605 1.00 96.69 79 LEU A O 1
ATOM 619 N N . GLU A 1 80 ? -18.073 2.136 22.923 1.00 97.00 80 GLU A N 1
ATOM 620 C CA . GLU A 1 80 ? -17.932 0.838 23.595 1.00 97.00 80 GLU A CA 1
ATOM 621 C C . GLU A 1 80 ? -18.080 0.956 25.119 1.00 97.00 80 GLU A C 1
ATOM 623 O O . GLU A 1 80 ? -18.771 0.141 25.731 1.00 97.00 80 GLU A O 1
ATOM 628 N N . ILE A 1 81 ? -17.501 1.997 25.732 1.00 97.19 81 ILE A N 1
ATOM 629 C CA . ILE A 1 81 ? -17.669 2.281 27.168 1.00 97.19 81 ILE A CA 1
ATOM 630 C C . ILE A 1 81 ? -19.140 2.558 27.494 1.00 97.19 81 ILE A C 1
ATOM 632 O O . ILE A 1 81 ? -19.692 1.926 28.390 1.00 97.19 81 ILE A O 1
ATOM 636 N N . ARG A 1 82 ? -19.801 3.437 26.730 1.00 96.00 82 ARG A N 1
ATOM 637 C CA . ARG A 1 82 ? -21.220 3.766 26.949 1.00 96.00 82 ARG A CA 1
ATOM 638 C C . ARG A 1 82 ? -22.129 2.546 26.817 1.00 96.00 82 ARG A C 1
ATOM 640 O O . ARG A 1 82 ? -23.054 2.382 27.603 1.00 96.00 82 ARG A O 1
ATOM 647 N N . ILE A 1 83 ? -21.876 1.681 25.834 1.00 96.81 83 ILE A N 1
ATOM 648 C CA . ILE A 1 83 ? -22.629 0.430 25.664 1.00 96.81 83 ILE A CA 1
ATOM 649 C C . ILE A 1 83 ? -22.444 -0.476 26.884 1.00 96.81 83 ILE A C 1
ATOM 651 O O . ILE A 1 83 ? -23.412 -1.067 27.359 1.00 96.81 83 ILE A O 1
ATOM 655 N N . LYS A 1 84 ? -21.217 -0.577 27.408 1.00 96.06 84 LYS A N 1
ATOM 656 C CA . LYS A 1 84 ? -20.933 -1.367 28.607 1.00 96.06 84 LYS A CA 1
ATOM 657 C C . LYS A 1 84 ? -21.706 -0.846 29.822 1.00 96.06 84 LYS A C 1
ATOM 659 O O . LYS A 1 84 ? -22.364 -1.639 30.483 1.00 96.06 84 LYS A O 1
ATOM 664 N N . GLU A 1 85 ? -21.687 0.464 30.059 1.00 96.19 85 GLU A N 1
ATOM 665 C CA . GLU A 1 85 ? -22.432 1.105 31.154 1.00 96.19 85 GLU A CA 1
ATOM 666 C C . GLU A 1 85 ? -23.943 0.847 31.045 1.00 96.19 85 GLU A C 1
ATOM 668 O O . GLU A 1 85 ? -24.586 0.465 32.020 1.00 96.19 85 GLU A O 1
ATOM 673 N N . ILE A 1 86 ? -24.518 0.987 29.845 1.00 96.19 86 ILE A N 1
ATOM 674 C CA . ILE A 1 86 ? -25.942 0.706 29.603 1.00 96.19 86 ILE A CA 1
ATOM 675 C C . ILE A 1 86 ? -26.270 -0.762 29.904 1.00 96.19 86 ILE A C 1
ATOM 677 O O . ILE A 1 86 ? -27.282 -1.049 30.538 1.00 96.19 86 ILE A O 1
ATOM 681 N N . ASN A 1 87 ? -25.420 -1.694 29.471 1.00 95.25 87 ASN A N 1
ATOM 682 C CA . ASN A 1 87 ? -25.625 -3.118 29.726 1.00 95.25 87 ASN A CA 1
ATOM 683 C C . ASN A 1 87 ? -25.513 -3.470 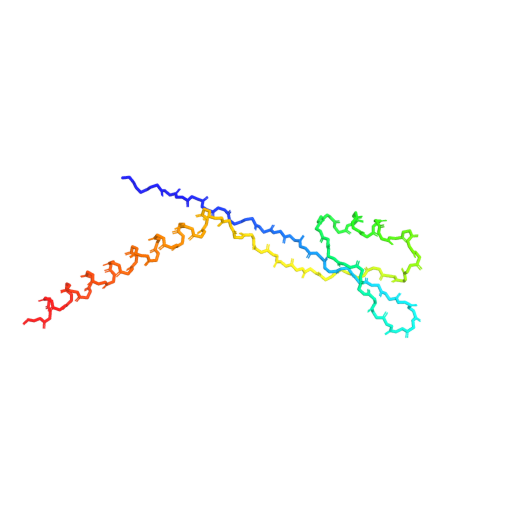31.213 1.00 95.25 87 ASN A C 1
ATOM 685 O O . ASN A 1 87 ? -26.243 -4.341 31.676 1.00 95.25 87 ASN A O 1
ATOM 689 N N . GLU A 1 88 ? -24.624 -2.819 31.961 1.00 95.62 88 GLU A N 1
ATOM 690 C CA . GLU A 1 88 ? -24.540 -2.989 33.415 1.00 95.62 88 GLU A CA 1
ATOM 691 C C . GLU A 1 88 ? -25.827 -2.502 34.092 1.00 95.62 88 GLU A C 1
ATOM 693 O O . GLU A 1 88 ? -26.379 -3.221 34.918 1.00 95.62 88 GLU A O 1
ATOM 698 N N . ILE A 1 89 ? -26.367 -1.349 33.679 1.00 94.81 89 ILE A N 1
ATOM 699 C CA . ILE A 1 89 ? -27.638 -0.816 34.199 1.00 94.81 89 ILE A CA 1
ATOM 700 C C . ILE A 1 89 ? -28.818 -1.743 33.883 1.00 94.81 89 ILE A C 1
ATOM 702 O O . ILE A 1 89 ? -29.662 -1.965 34.742 1.00 94.81 89 ILE A O 1
ATOM 706 N N . LEU A 1 90 ? -28.902 -2.274 32.660 1.00 92.38 90 LEU A N 1
ATOM 707 C CA . LEU A 1 90 ? -30.028 -3.115 32.231 1.00 92.38 90 LEU A CA 1
ATOM 708 C C . LEU A 1 90 ? -30.036 -4.513 32.865 1.00 92.38 90 LEU A C 1
ATOM 710 O O . LEU A 1 90 ? -31.086 -5.148 32.896 1.00 92.38 90 LEU A O 1
ATOM 714 N N . ASN A 1 91 ? -28.879 -5.002 33.318 1.00 85.94 91 ASN A N 1
ATOM 715 C CA . ASN A 1 91 ? -28.727 -6.327 33.926 1.00 85.94 91 ASN A CA 1
ATOM 716 C C . ASN A 1 91 ? -28.499 -6.276 35.450 1.00 85.94 91 ASN A C 1
ATOM 718 O O . ASN A 1 91 ? -28.195 -7.314 36.042 1.00 85.94 91 ASN A O 1
ATOM 722 N N . SER A 1 92 ? -28.615 -5.090 36.061 1.00 64.25 92 SER A N 1
ATOM 723 C CA . SER A 1 92 ? -28.649 -4.881 37.518 1.00 64.25 92 SER A CA 1
ATOM 724 C C . SER A 1 92 ? -30.086 -4.866 38.026 1.00 64.25 92 SER A C 1
ATOM 726 O O . SER A 1 92 ? -30.310 -5.389 39.139 1.00 64.25 92 SER A O 1
#

Sequence (92 aa):
MVNKISLKMAEIKVYKVSTDDGMGGANHLGYVSGNIEDIKKFFEPKKVNEIYLDEISVKEITSELAIATESLNQEKKTLEIRIKEINEILNS